Protein AF-A0A7G2IW07-F1 (afdb_monomer_lite)

Radius of gyration: 17.68 Å; chains: 1; bounding box: 44×26×47 Å

pLDDT: mean 79.49, std 9.07, range [47.44, 90.25]

Structure (mmCIF, N/CA/C/O backbone):
data_AF-A0A7G2IW07-F1
#
_entry.id   AF-A0A7G2IW07-F1
#
loop_
_atom_site.group_PDB
_atom_site.id
_atom_site.type_symbol
_atom_site.label_atom_id
_atom_site.label_alt_id
_atom_site.label_comp_id
_atom_site.label_asym_id
_atom_site.label_entity_id
_atom_site.label_seq_id
_atom_site.pdbx_PDB_ins_code
_atom_site.Cartn_x
_atom_site.Cartn_y
_atom_site.Cartn_z
_atom_site.occupancy
_atom_site.B_iso_or_equiv
_atom_site.auth_seq_id
_atom_site.auth_comp_id
_atom_site.auth_asym_id
_atom_site.auth_atom_id
_atom_site.pdbx_PDB_model_num
ATOM 1 N N . MET A 1 1 ? -0.616 13.616 18.331 1.00 50.53 1 MET A N 1
ATOM 2 C CA . MET A 1 1 ? -1.736 12.971 17.606 1.00 50.53 1 MET A CA 1
ATOM 3 C C . MET A 1 1 ? -2.615 12.127 18.525 1.00 50.53 1 MET A C 1
ATOM 5 O O . MET A 1 1 ? -3.778 12.464 18.665 1.00 50.53 1 MET A O 1
ATOM 9 N N . ALA A 1 2 ? -2.093 11.077 19.178 1.00 47.44 2 ALA A N 1
ATOM 10 C CA . ALA A 1 2 ? -2.867 10.282 20.150 1.00 47.44 2 ALA A CA 1
ATOM 11 C C . ALA A 1 2 ? -3.097 11.026 21.479 1.00 47.44 2 ALA A C 1
ATOM 13 O O . ALA A 1 2 ? -4.192 11.020 22.020 1.00 47.44 2 ALA A O 1
ATOM 14 N N . GLU A 1 3 ? -2.068 11.725 21.967 1.00 53.00 3 GLU A N 1
ATOM 15 C CA . GLU A 1 3 ? -2.125 12.497 23.220 1.00 53.00 3 GLU A CA 1
ATOM 16 C C . GLU A 1 3 ? -2.849 13.845 23.079 1.00 53.00 3 GLU A C 1
ATOM 18 O O . GLU A 1 3 ? -3.199 14.465 24.072 1.00 53.00 3 GLU A O 1
ATOM 23 N N . GLU A 1 4 ? -3.126 14.283 21.847 1.00 59.88 4 GLU A N 1
ATOM 24 C CA . GLU A 1 4 ? -3.875 15.519 21.568 1.00 59.88 4 GLU A CA 1
ATOM 25 C C . GLU A 1 4 ? -5.396 15.285 21.517 1.00 59.88 4 GLU A C 1
ATOM 27 O O . GLU A 1 4 ? -6.150 16.226 21.292 1.00 59.88 4 GLU A O 1
ATOM 32 N N . GLY A 1 5 ? -5.863 14.039 21.685 1.00 63.94 5 GLY A N 1
ATOM 33 C CA . GLY A 1 5 ? -7.290 13.687 21.649 1.00 63.94 5 GLY A CA 1
ATOM 34 C C . GLY A 1 5 ? -7.960 13.820 20.274 1.00 63.94 5 GLY A C 1
ATOM 35 O O . GLY A 1 5 ? -9.175 13.692 20.176 1.00 63.94 5 GLY A O 1
ATOM 36 N N . ILE A 1 6 ? -7.187 14.071 19.211 1.00 67.19 6 ILE A N 1
ATOM 37 C CA . ILE A 1 6 ? -7.698 14.335 17.852 1.00 67.19 6 ILE A CA 1
ATOM 38 C C . ILE A 1 6 ? -8.188 13.048 17.169 1.00 67.19 6 ILE A C 1
ATOM 40 O O . ILE A 1 6 ? -9.035 13.103 16.282 1.00 67.19 6 ILE A O 1
ATOM 44 N N . ILE A 1 7 ? -7.632 11.893 17.549 1.00 71.50 7 ILE A N 1
ATOM 45 C CA . ILE A 1 7 ? -7.835 10.612 16.867 1.00 71.50 7 ILE A CA 1
ATOM 46 C C . ILE A 1 7 ? -8.068 9.526 17.921 1.00 71.50 7 ILE A C 1
ATOM 48 O O . ILE A 1 7 ? -7.305 9.430 18.886 1.00 71.50 7 ILE A O 1
ATOM 52 N N . THR A 1 8 ? -9.093 8.695 17.733 1.00 79.31 8 THR A N 1
ATOM 53 C CA . THR A 1 8 ? -9.355 7.541 18.609 1.00 79.31 8 THR A CA 1
ATOM 54 C C . THR A 1 8 ? -8.247 6.481 18.492 1.00 79.31 8 THR A C 1
ATOM 56 O O . THR A 1 8 ? -7.534 6.399 17.489 1.00 79.31 8 THR A O 1
ATOM 59 N N . GLU A 1 9 ? -8.089 5.625 19.508 1.00 75.88 9 GLU A N 1
ATOM 60 C CA . GLU A 1 9 ? -7.104 4.524 19.494 1.00 75.88 9 GLU A CA 1
ATOM 61 C C . GLU A 1 9 ? -7.260 3.614 18.258 1.00 75.88 9 GLU A C 1
ATOM 63 O O . GLU A 1 9 ? -6.270 3.218 17.638 1.00 75.88 9 GLU A O 1
ATOM 68 N N . GLN A 1 10 ? -8.500 3.351 17.834 1.00 73.31 10 GLN A N 1
ATOM 69 C CA . GLN A 1 10 ? -8.795 2.571 16.628 1.00 73.31 10 GLN A CA 1
ATOM 70 C C . GLN A 1 10 ? -8.368 3.282 15.348 1.00 73.31 10 GLN A C 1
ATOM 72 O O . GLN A 1 10 ? -7.698 2.680 14.510 1.00 73.31 10 GLN A O 1
ATOM 77 N N . GLU A 1 11 ? -8.706 4.558 15.182 1.00 75.06 11 GLU A N 1
ATOM 78 C CA . GLU A 1 11 ? -8.292 5.327 14.005 1.00 75.06 11 GLU A CA 1
ATOM 79 C C . GLU A 1 11 ? -6.766 5.446 13.921 1.00 75.06 11 GLU A C 1
ATOM 81 O O . GLU A 1 11 ? -6.195 5.345 12.831 1.00 75.06 11 GLU A O 1
ATOM 86 N N . ARG A 1 12 ? -6.081 5.553 15.068 1.00 79.62 12 ARG A N 1
ATOM 87 C CA . ARG A 1 12 ? -4.616 5.503 15.136 1.00 79.62 12 ARG A CA 1
ATOM 88 C C . ARG A 1 12 ? -4.076 4.159 14.653 1.00 79.62 12 ARG A C 1
ATOM 90 O O . ARG A 1 12 ? -3.137 4.139 13.855 1.00 79.62 12 ARG A O 1
ATOM 97 N N . ALA A 1 13 ? -4.669 3.051 15.094 1.00 78.06 13 ALA A N 1
ATOM 98 C CA . ALA A 1 13 ? -4.282 1.712 14.656 1.00 78.06 13 ALA A CA 1
ATOM 99 C C . ALA A 1 13 ? -4.516 1.510 13.147 1.00 78.06 13 ALA A C 1
ATOM 101 O O . ALA A 1 13 ? -3.637 0.983 12.457 1.00 78.06 13 ALA A O 1
ATOM 102 N N . ILE A 1 14 ? -5.645 1.996 12.615 1.00 77.81 14 ILE A N 1
ATOM 103 C CA . ILE A 1 14 ? -5.953 1.992 11.174 1.00 77.81 14 ILE A CA 1
ATOM 104 C C . ILE A 1 14 ? -4.885 2.775 10.402 1.00 77.81 14 ILE A C 1
ATOM 106 O O . ILE A 1 14 ? -4.351 2.282 9.405 1.00 77.81 14 ILE A O 1
ATOM 110 N N . PHE A 1 15 ? -4.548 3.981 10.865 1.00 78.94 15 PHE A N 1
ATOM 111 C CA . PHE A 1 15 ? -3.595 4.858 10.187 1.00 78.94 15 PHE A CA 1
ATOM 112 C C . PHE A 1 15 ? -2.171 4.288 10.209 1.00 78.94 15 PHE A C 1
ATOM 114 O O . PHE A 1 15 ? -1.495 4.251 9.178 1.00 78.94 15 PHE A O 1
ATOM 121 N N . ALA A 1 16 ? -1.731 3.775 11.361 1.00 80.62 16 ALA A N 1
ATOM 122 C CA . ALA A 1 16 ? -0.429 3.132 11.506 1.00 80.62 16 ALA A CA 1
ATOM 123 C C . ALA A 1 16 ? -0.313 1.898 10.600 1.00 80.62 16 ALA A C 1
ATOM 125 O O . ALA A 1 16 ? 0.657 1.757 9.856 1.00 80.62 16 ALA A O 1
ATOM 126 N N . CYS A 1 17 ? -1.330 1.038 10.584 1.00 75.94 17 CYS A N 1
ATOM 127 C CA . CYS A 1 17 ? -1.328 -0.146 9.731 1.00 75.94 17 CYS A CA 1
ATOM 128 C C . CYS A 1 17 ? -1.393 0.195 8.234 1.00 75.94 17 CYS A C 1
ATOM 130 O O . CYS A 1 17 ? -0.735 -0.465 7.427 1.00 75.94 17 CYS A O 1
ATOM 132 N N . TRP A 1 18 ? -2.128 1.241 7.839 1.00 77.25 18 TRP A N 1
ATOM 133 C CA . TRP A 1 18 ? -2.140 1.718 6.452 1.00 77.25 18 TRP A CA 1
ATOM 134 C C . TRP A 1 18 ? -0.748 2.144 5.977 1.00 77.25 18 TRP A C 1
ATOM 136 O O . TRP A 1 18 ? -0.346 1.798 4.858 1.00 77.25 18 TRP A O 1
ATOM 146 N N . GLN A 1 19 ? 0.001 2.846 6.829 1.00 78.75 19 GLN A N 1
ATOM 147 C CA . GLN A 1 19 ? 1.376 3.248 6.538 1.00 78.75 19 GLN A CA 1
ATOM 148 C C . GLN A 1 19 ? 2.318 2.040 6.493 1.00 78.75 19 GLN A C 1
ATOM 150 O O . GLN A 1 19 ? 3.094 1.906 5.544 1.00 78.75 19 GLN A O 1
ATOM 155 N N . THR A 1 20 ? 2.192 1.107 7.437 1.00 76.88 20 THR A N 1
ATOM 156 C CA . THR A 1 20 ? 3.020 -0.108 7.485 1.00 76.88 20 THR A CA 1
ATOM 157 C C . THR A 1 20 ? 2.797 -1.031 6.282 1.00 76.88 20 THR A C 1
ATOM 159 O O . THR A 1 20 ? 3.766 -1.549 5.730 1.00 76.88 20 THR A O 1
ATOM 162 N N . SER A 1 21 ? 1.551 -1.197 5.820 1.00 75.06 21 SER A N 1
ATOM 163 C CA . SER A 1 21 ? 1.204 -2.147 4.743 1.00 75.06 21 SER A CA 1
ATOM 164 C C . SER A 1 21 ? 1.896 -1.870 3.400 1.00 75.06 21 SER A C 1
ATOM 166 O O . SER A 1 21 ? 2.172 -2.799 2.646 1.00 75.06 21 SER A O 1
ATOM 168 N N . GLY A 1 22 ? 2.188 -0.601 3.094 1.00 72.56 22 GLY A N 1
ATOM 169 C CA . GLY A 1 22 ? 2.782 -0.196 1.816 1.00 72.56 22 GLY A CA 1
ATOM 170 C C . GLY A 1 22 ? 4.249 0.220 1.908 1.00 72.56 22 GLY A C 1
ATOM 171 O O . GLY A 1 22 ? 5.012 -0.053 0.980 1.00 72.56 22 GLY A O 1
ATOM 172 N N . SER A 1 23 ? 4.664 0.854 3.013 1.00 81.88 23 SER A N 1
ATOM 173 C CA . SER A 1 23 ? 6.006 1.448 3.121 1.00 81.88 23 SER A CA 1
ATOM 174 C C . SER A 1 23 ? 7.125 0.423 2.985 1.00 81.88 23 SER A C 1
ATOM 176 O O . SER A 1 23 ? 8.099 0.691 2.285 1.00 81.88 23 SER A O 1
ATOM 178 N N . ALA A 1 24 ? 6.990 -0.760 3.592 1.00 83.19 24 ALA A N 1
ATOM 179 C CA . ALA A 1 24 ? 8.027 -1.790 3.527 1.00 83.19 24 ALA A CA 1
ATOM 180 C C . ALA A 1 24 ? 8.221 -2.331 2.098 1.00 83.19 24 ALA A C 1
ATOM 182 O O . ALA A 1 24 ? 9.353 -2.444 1.634 1.00 83.19 24 ALA A O 1
ATOM 183 N N . CYS A 1 25 ? 7.127 -2.598 1.375 1.00 82.88 25 CYS A N 1
ATOM 184 C CA . CYS A 1 25 ? 7.184 -3.124 0.008 1.00 82.88 25 CYS A CA 1
ATOM 185 C C . CYS A 1 25 ? 7.771 -2.104 -0.976 1.00 82.88 25 CYS A C 1
ATOM 187 O O . CYS A 1 25 ? 8.632 -2.452 -1.781 1.00 82.88 25 CYS A O 1
ATOM 189 N N . ILE A 1 26 ? 7.348 -0.838 -0.884 1.00 87.44 26 ILE A N 1
ATOM 190 C CA . ILE A 1 26 ? 7.870 0.244 -1.734 1.00 87.44 26 ILE A CA 1
ATOM 191 C C . ILE A 1 26 ? 9.356 0.490 -1.437 1.00 87.44 26 ILE A C 1
ATOM 193 O O . ILE A 1 26 ? 10.158 0.607 -2.362 1.00 87.44 26 ILE A O 1
ATOM 197 N N . THR A 1 27 ? 9.740 0.517 -0.157 1.00 87.81 27 THR A N 1
ATOM 198 C CA . THR A 1 27 ? 11.141 0.716 0.251 1.00 87.81 27 THR A CA 1
ATOM 199 C C . THR A 1 27 ? 12.030 -0.418 -0.245 1.00 87.81 27 THR A C 1
ATOM 201 O O . THR A 1 27 ? 13.099 -0.158 -0.789 1.00 87.81 27 THR A O 1
ATOM 204 N N . ASN A 1 28 ? 11.585 -1.670 -0.117 1.00 86.12 28 ASN A N 1
ATOM 205 C CA . ASN A 1 28 ? 12.337 -2.827 -0.600 1.00 86.12 28 ASN A CA 1
ATOM 206 C C . ASN A 1 28 ? 12.470 -2.801 -2.136 1.00 86.12 28 ASN A C 1
ATOM 208 O O . ASN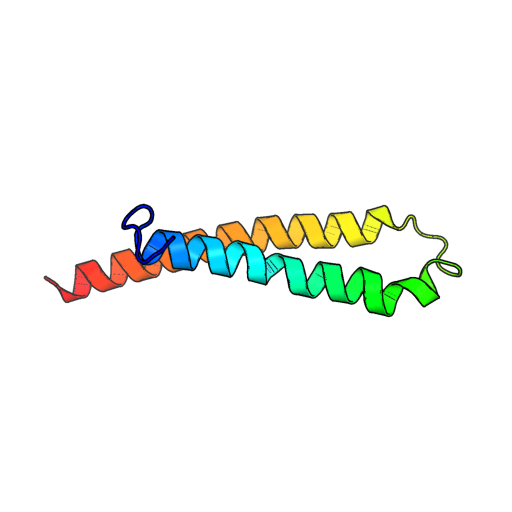 A 1 28 ? 13.564 -2.990 -2.666 1.00 86.12 28 ASN A O 1
ATOM 212 N N . TYR A 1 29 ? 11.397 -2.433 -2.847 1.00 88.00 29 TYR A N 1
ATOM 213 C CA . TYR A 1 29 ? 11.418 -2.281 -4.302 1.00 88.00 29 TYR A CA 1
ATOM 214 C C . TYR A 1 29 ? 12.451 -1.253 -4.780 1.00 88.00 29 TYR A C 1
ATOM 216 O O . TYR A 1 29 ? 13.254 -1.562 -5.657 1.00 88.00 29 TYR A O 1
ATOM 224 N N . PHE A 1 30 ? 12.480 -0.053 -4.195 1.00 87.94 30 PHE A N 1
ATOM 225 C CA . PHE A 1 30 ? 13.445 0.974 -4.601 1.00 87.94 30 PHE A CA 1
ATOM 226 C C . PHE A 1 30 ? 14.857 0.733 -4.064 1.00 87.94 30 PHE A C 1
ATOM 228 O O . PHE A 1 30 ? 15.816 1.085 -4.739 1.00 87.94 30 PHE A O 1
ATOM 235 N N . SER A 1 31 ? 15.012 0.130 -2.886 1.00 87.19 31 SER A N 1
ATOM 236 C CA . SER A 1 31 ? 16.333 -0.130 -2.306 1.00 87.19 31 SER A CA 1
ATOM 237 C C . SER A 1 31 ? 17.047 -1.291 -3.003 1.00 87.19 31 SER A C 1
ATOM 239 O O . SER A 1 31 ? 18.195 -1.138 -3.415 1.00 87.19 31 SER A O 1
ATOM 241 N N . SER A 1 32 ? 16.375 -2.433 -3.182 1.00 83.56 32 SER A N 1
ATOM 242 C CA . SER A 1 32 ? 16.970 -3.629 -3.794 1.00 83.56 32 SER A CA 1
ATOM 243 C C . SER A 1 32 ? 16.821 -3.654 -5.316 1.00 83.56 32 SER A C 1
ATOM 245 O O . SER A 1 32 ? 17.710 -4.133 -6.017 1.00 83.56 32 SER A O 1
ATOM 247 N N . GLY A 1 33 ? 15.721 -3.111 -5.847 1.00 78.62 33 GLY A N 1
ATOM 248 C CA . GLY A 1 33 ? 15.453 -3.071 -7.285 1.00 78.62 33 GLY A CA 1
ATOM 249 C C . GLY A 1 33 ? 16.261 -2.022 -8.046 1.00 78.62 33 GLY A C 1
ATOM 250 O O . GLY A 1 33 ? 16.420 -2.172 -9.254 1.00 78.62 33 GLY A O 1
ATOM 251 N N . ALA A 1 34 ? 16.840 -1.018 -7.373 1.00 81.12 34 ALA A N 1
ATOM 252 C CA . ALA A 1 34 ? 17.615 0.047 -8.022 1.00 81.12 34 ALA A CA 1
ATOM 253 C C . ALA A 1 34 ? 18.740 -0.476 -8.929 1.00 81.12 34 ALA A C 1
ATOM 255 O O . ALA A 1 34 ? 18.931 0.041 -10.028 1.00 81.12 34 ALA A O 1
ATOM 256 N N . ALA A 1 35 ? 19.445 -1.530 -8.508 1.00 81.19 35 ALA A N 1
ATOM 257 C CA . ALA A 1 35 ? 20.493 -2.157 -9.314 1.00 81.19 35 ALA A CA 1
ATOM 258 C C . ALA A 1 35 ? 19.936 -2.934 -10.522 1.00 81.19 35 ALA A C 1
ATOM 260 O O . ALA A 1 35 ? 20.624 -3.104 -11.523 1.00 81.19 35 ALA A O 1
ATOM 261 N N . LEU A 1 36 ? 18.689 -3.401 -10.430 1.00 80.38 36 LEU A N 1
ATOM 262 C CA . LEU A 1 36 ? 18.019 -4.189 -11.460 1.00 80.38 36 LEU A CA 1
ATOM 263 C C . LEU A 1 36 ? 17.295 -3.306 -12.493 1.00 80.38 36 LEU A C 1
ATOM 265 O O . LEU A 1 36 ? 17.031 -3.755 -13.607 1.00 80.38 36 LEU A O 1
ATOM 269 N N . PHE A 1 37 ? 16.995 -2.045 -12.161 1.00 79.88 37 PHE A N 1
ATOM 270 C CA . PHE A 1 37 ? 16.287 -1.118 -13.055 1.00 79.88 37 PHE A CA 1
ATOM 271 C C . PHE A 1 37 ? 17.044 -0.816 -14.351 1.00 79.88 37 PHE A C 1
ATOM 273 O O . PHE A 1 37 ? 16.419 -0.450 -15.339 1.00 79.88 37 PHE A O 1
ATOM 280 N N . THR A 1 38 ? 18.366 -0.988 -14.373 1.00 76.88 38 THR A N 1
ATOM 281 C CA . THR A 1 38 ? 19.198 -0.769 -15.568 1.00 76.88 38 THR A CA 1
ATOM 282 C C . THR A 1 38 ? 19.211 -1.960 -16.529 1.00 76.88 38 THR A C 1
ATOM 284 O O . THR A 1 38 ? 19.566 -1.793 -17.692 1.00 76.88 38 THR A O 1
ATOM 287 N N . VAL A 1 39 ? 18.823 -3.151 -16.062 1.00 81.56 39 VAL A N 1
ATOM 288 C CA . VAL A 1 39 ? 18.849 -4.413 -16.830 1.00 81.56 39 VAL A CA 1
ATOM 289 C C . VAL A 1 39 ? 17.457 -4.960 -17.139 1.00 81.56 39 VAL A C 1
ATOM 291 O O . VAL A 1 39 ? 17.295 -5.750 -18.067 1.00 81.56 39 VAL A O 1
ATOM 294 N N . VAL A 1 40 ? 16.436 -4.544 -16.393 1.00 81.75 40 VAL A N 1
ATOM 295 C CA . VAL A 1 40 ? 15.048 -4.943 -16.630 1.00 81.75 40 VAL A CA 1
ATOM 296 C C . VAL A 1 40 ? 14.458 -4.163 -17.809 1.00 81.75 40 VAL A C 1
ATOM 298 O O . VAL A 1 40 ? 14.412 -2.939 -17.812 1.00 81.75 40 VAL A O 1
ATOM 301 N N . THR A 1 41 ? 13.946 -4.890 -18.804 1.00 83.06 41 THR A N 1
ATOM 302 C CA . THR A 1 41 ? 13.243 -4.339 -19.980 1.00 83.06 41 THR A CA 1
ATOM 303 C C . THR A 1 41 ? 11.813 -3.889 -19.682 1.00 83.06 41 THR A C 1
ATOM 305 O O . THR A 1 41 ? 11.189 -3.205 -20.491 1.00 83.06 41 THR A O 1
ATOM 308 N N . VAL A 1 42 ? 11.273 -4.282 -18.528 1.00 84.31 42 VAL A N 1
ATOM 309 C CA . VAL A 1 42 ? 9.901 -3.983 -18.116 1.00 84.31 42 VAL A CA 1
ATOM 310 C C . VAL A 1 42 ? 9.849 -2.594 -17.464 1.00 84.31 42 VAL A C 1
ATOM 312 O O . VAL A 1 42 ? 10.694 -2.290 -16.624 1.00 84.31 42 VAL A O 1
ATOM 315 N N . PRO A 1 43 ? 8.859 -1.739 -17.772 1.00 86.50 43 PRO A N 1
ATOM 316 C CA . PRO A 1 43 ? 8.767 -0.421 -17.153 1.00 86.50 43 PRO A CA 1
ATOM 317 C C . PRO A 1 43 ? 8.688 -0.510 -15.623 1.00 86.50 43 PRO A C 1
ATOM 319 O O . PRO A 1 43 ? 7.841 -1.237 -15.102 1.00 86.50 43 PRO A O 1
ATOM 322 N N . VAL A 1 44 ? 9.501 0.286 -14.914 1.00 85.75 44 VAL A N 1
ATOM 323 C CA . VAL A 1 44 ? 9.558 0.400 -13.433 1.00 85.75 44 VAL A CA 1
ATOM 324 C C . VAL A 1 44 ? 8.167 0.608 -12.812 1.00 85.75 44 VAL A C 1
ATOM 326 O O . VAL A 1 44 ? 7.859 0.109 -11.733 1.00 85.75 44 VAL A O 1
ATOM 329 N N . ILE A 1 45 ? 7.274 1.288 -13.532 1.00 88.06 45 ILE A N 1
ATOM 330 C CA . ILE A 1 45 ? 5.897 1.529 -13.091 1.00 88.06 45 ILE A CA 1
ATOM 331 C C . ILE A 1 45 ? 5.058 0.247 -12.961 1.00 88.06 45 ILE A C 1
ATOM 333 O O . ILE A 1 45 ? 4.108 0.226 -12.188 1.00 88.06 45 ILE A O 1
ATOM 337 N N . THR A 1 46 ? 5.406 -0.831 -13.669 1.00 89.25 46 THR A N 1
ATOM 338 C CA . THR A 1 46 ? 4.634 -2.086 -13.693 1.00 89.25 46 THR A CA 1
ATOM 339 C C . THR A 1 46 ? 4.623 -2.783 -12.325 1.00 89.25 46 THR A C 1
ATOM 341 O O . THR A 1 46 ? 3.547 -2.941 -11.749 1.00 89.25 46 THR A O 1
ATOM 344 N N . PRO A 1 47 ? 5.773 -3.162 -11.735 1.00 86.50 47 PRO A N 1
ATOM 345 C CA . PRO A 1 47 ? 5.803 -3.707 -10.377 1.00 86.50 47 PRO A CA 1
ATOM 346 C C . PRO A 1 47 ? 5.368 -2.679 -9.321 1.00 86.50 47 PRO A C 1
ATOM 348 O O . PRO A 1 47 ? 4.738 -3.062 -8.338 1.00 86.50 47 PRO A O 1
ATOM 351 N N . LEU A 1 48 ? 5.612 -1.379 -9.532 1.00 88.19 48 LEU A N 1
ATOM 352 C CA . LEU A 1 48 ? 5.103 -0.335 -8.638 1.00 88.19 48 LEU A CA 1
ATOM 353 C C . LEU A 1 48 ? 3.565 -0.334 -8.588 1.00 88.19 48 LEU A C 1
ATOM 355 O O . LEU 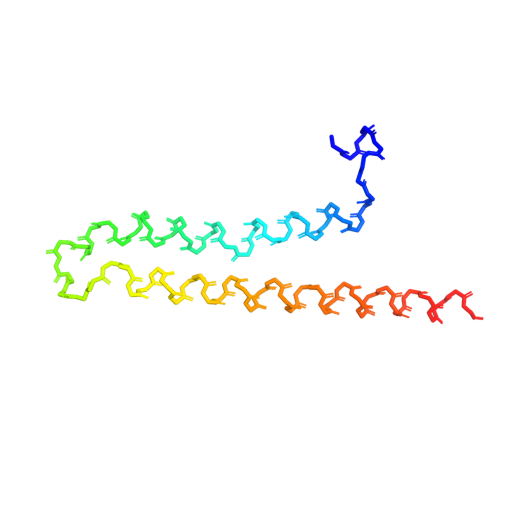A 1 48 ? 2.983 -0.260 -7.507 1.00 88.19 48 LEU A O 1
ATOM 359 N N . ALA A 1 49 ? 2.900 -0.472 -9.737 1.00 90.25 49 ALA A N 1
ATOM 360 C CA . ALA A 1 49 ? 1.448 -0.577 -9.822 1.00 90.25 49 ALA A CA 1
ATOM 361 C C . ALA A 1 49 ? 0.932 -1.823 -9.091 1.00 90.25 49 ALA A C 1
ATOM 363 O O . ALA A 1 49 ? -0.052 -1.731 -8.3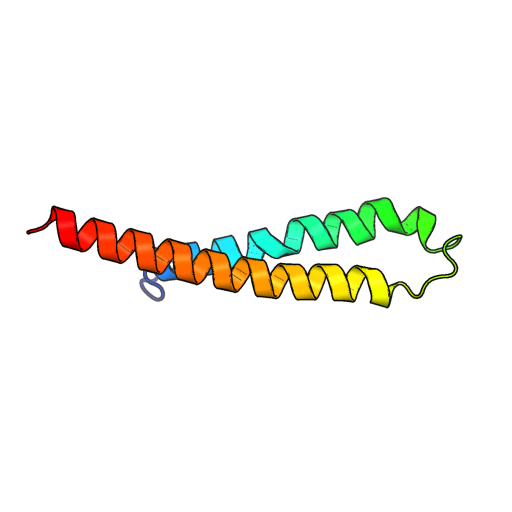61 1.00 90.25 49 ALA A O 1
ATOM 364 N N . VAL A 1 50 ? 1.628 -2.960 -9.204 1.00 89.81 50 VAL A N 1
ATOM 365 C CA . VAL A 1 50 ? 1.304 -4.173 -8.434 1.00 89.81 50 VAL A CA 1
ATOM 366 C C . VAL A 1 50 ? 1.394 -3.897 -6.930 1.00 89.81 50 VAL A C 1
ATOM 368 O O . VAL A 1 50 ? 0.449 -4.195 -6.202 1.00 89.81 50 VAL A O 1
ATOM 371 N N . ILE A 1 51 ? 2.469 -3.254 -6.460 1.00 89.31 51 ILE A N 1
ATOM 372 C CA . ILE A 1 51 ? 2.629 -2.880 -5.043 1.00 89.31 51 ILE A CA 1
ATOM 373 C C . ILE A 1 51 ? 1.497 -1.946 -4.584 1.00 89.31 51 ILE A C 1
ATOM 375 O O . ILE A 1 51 ? 0.962 -2.122 -3.490 1.00 89.31 51 ILE A O 1
ATOM 379 N N . LEU A 1 52 ? 1.085 -0.983 -5.415 1.00 87.94 52 LEU A N 1
ATOM 380 C CA . LEU A 1 52 ? -0.029 -0.080 -5.105 1.00 87.94 52 LEU A CA 1
ATOM 381 C C . LEU A 1 52 ? -1.375 -0.813 -5.046 1.00 87.94 52 LEU A C 1
ATOM 383 O O . LEU A 1 52 ? -2.157 -0.561 -4.130 1.00 87.94 52 LEU A O 1
ATOM 387 N N . VAL A 1 53 ? -1.638 -1.753 -5.957 1.00 89.88 53 VAL A N 1
ATOM 388 C CA . VAL A 1 53 ? -2.841 -2.601 -5.905 1.00 89.88 53 VAL A CA 1
ATOM 389 C C . VAL A 1 53 ? -2.861 -3.410 -4.611 1.00 89.88 53 VAL A C 1
ATOM 391 O O . VAL A 1 53 ? -3.855 -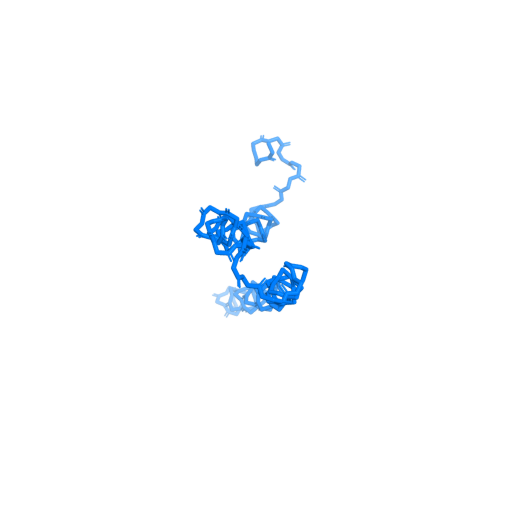3.380 -3.882 1.00 89.88 53 VAL A O 1
ATOM 394 N N . PHE A 1 54 ? -1.750 -4.064 -4.266 1.00 86.19 54 PHE A N 1
ATOM 395 C CA . PHE A 1 54 ? -1.636 -4.796 -3.005 1.00 86.19 54 PHE A CA 1
ATOM 396 C C . PHE A 1 54 ? -1.783 -3.887 -1.784 1.00 86.19 54 PHE A C 1
ATOM 398 O O . PHE A 1 54 ? -2.398 -4.300 -0.803 1.00 86.19 54 PHE A O 1
ATOM 405 N N . LYS A 1 55 ? -1.313 -2.636 -1.848 1.00 85.00 55 LYS A N 1
ATOM 406 C CA . LYS A 1 55 ? -1.561 -1.643 -0.798 1.00 85.00 55 LYS A CA 1
ATOM 407 C C . LYS A 1 55 ? -3.063 -1.415 -0.611 1.00 85.00 55 LYS A C 1
ATOM 409 O O . LYS A 1 55 ? -3.536 -1.515 0.518 1.00 85.00 55 LYS A O 1
ATOM 414 N N . PHE A 1 56 ? -3.826 -1.174 -1.681 1.00 85.06 56 PHE A N 1
ATOM 415 C CA . PHE A 1 56 ? -5.287 -1.006 -1.594 1.00 85.06 56 PHE A CA 1
ATOM 416 C C . PHE A 1 56 ? -5.994 -2.243 -1.026 1.00 85.06 56 PHE A C 1
ATOM 418 O O . PHE A 1 56 ? -6.870 -2.112 -0.169 1.00 85.06 56 PHE A O 1
ATOM 425 N N . VAL A 1 57 ? -5.590 -3.441 -1.454 1.00 87.38 57 VAL A N 1
ATOM 426 C CA . VAL A 1 57 ? -6.128 -4.701 -0.918 1.00 87.38 57 VAL A CA 1
ATOM 427 C C . VAL A 1 57 ? -5.808 -4.837 0.574 1.00 87.38 57 VAL A C 1
ATOM 429 O O . VAL A 1 57 ? -6.705 -5.112 1.369 1.00 87.38 57 VAL A O 1
ATOM 432 N N . GLY A 1 58 ? -4.565 -4.560 0.972 1.00 81.94 58 GLY A N 1
ATOM 433 C CA . GLY A 1 58 ? -4.117 -4.584 2.365 1.00 81.94 58 GLY A CA 1
ATOM 434 C C . GLY A 1 58 ? -4.888 -3.612 3.264 1.00 81.94 58 GLY A C 1
ATOM 435 O O . GLY A 1 58 ? -5.292 -4.001 4.358 1.00 81.94 58 GLY A O 1
ATOM 436 N N . ALA A 1 59 ? -5.181 -2.388 2.795 1.00 81.69 59 ALA A N 1
ATOM 437 C CA . ALA A 1 59 ? -6.064 -1.457 3.520 1.00 81.69 59 ALA A CA 1
ATOM 438 C C . ALA A 1 59 ? -7.425 -2.060 3.808 1.00 81.69 59 ALA A C 1
ATOM 440 O O . ALA A 1 59 ? -7.936 -1.955 4.921 1.00 81.69 59 ALA A O 1
ATOM 441 N N . ASN A 1 60 ? -8.048 -2.592 2.757 1.00 85.31 60 ASN A N 1
ATOM 442 C CA . ASN A 1 60 ? -9.431 -3.022 2.823 1.00 85.31 60 ASN A CA 1
ATOM 443 C C . ASN A 1 60 ? -9.554 -4.257 3.716 1.00 85.31 60 ASN A C 1
ATOM 445 O O . ASN A 1 60 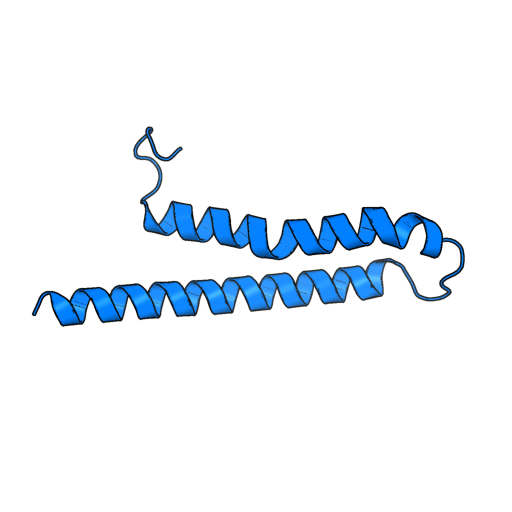? -10.468 -4.315 4.534 1.00 85.31 60 ASN A O 1
ATOM 449 N N . LEU A 1 61 ? -8.588 -5.180 3.649 1.00 83.88 61 LEU A N 1
ATOM 450 C CA . LEU A 1 61 ? -8.491 -6.305 4.581 1.00 83.88 61 LEU A CA 1
ATOM 451 C C . LEU A 1 61 ? -8.338 -5.838 6.029 1.00 83.88 61 LEU A C 1
ATOM 453 O O . LEU A 1 61 ? -9.011 -6.358 6.913 1.00 83.88 61 LEU A O 1
ATOM 457 N N . LEU A 1 62 ? -7.505 -4.828 6.279 1.00 79.62 62 LEU A N 1
ATOM 458 C CA . LEU A 1 62 ? -7.314 -4.305 7.626 1.00 79.62 62 LEU A CA 1
ATOM 459 C C . LEU A 1 62 ? -8.564 -3.584 8.163 1.00 79.62 62 LEU A C 1
ATOM 461 O O . LEU A 1 62 ? -8.916 -3.756 9.328 1.00 79.62 62 LEU A O 1
ATOM 465 N N . ARG A 1 63 ? -9.277 -2.826 7.318 1.00 79.75 63 ARG A N 1
ATOM 466 C CA . ARG A 1 63 ? -10.577 -2.233 7.681 1.00 79.75 63 ARG A CA 1
ATOM 467 C C . ARG A 1 63 ? -11.591 -3.307 8.064 1.00 79.75 63 ARG A C 1
ATOM 469 O O . ARG A 1 63 ? -12.269 -3.160 9.075 1.00 79.75 63 ARG A O 1
ATOM 476 N N . LEU A 1 64 ? -11.662 -4.393 7.291 1.00 83.81 64 LEU A N 1
ATOM 477 C CA . LEU A 1 64 ? -12.529 -5.531 7.601 1.00 83.81 64 LEU A CA 1
ATOM 478 C C . LEU A 1 64 ? -12.116 -6.227 8.903 1.00 83.81 64 LEU A C 1
ATOM 480 O O . LEU A 1 64 ? -12.979 -6.557 9.712 1.00 83.81 64 LEU A O 1
ATOM 484 N N . TRP A 1 65 ? -10.814 -6.406 9.134 1.00 82.12 65 TRP A N 1
ATOM 485 C CA . TRP A 1 65 ? -10.292 -7.013 10.358 1.00 82.12 65 TRP A CA 1
ATOM 486 C C . TRP A 1 65 ? -10.647 -6.196 11.603 1.00 82.12 65 TRP A C 1
ATOM 488 O O . TRP A 1 65 ? -11.102 -6.750 12.601 1.00 82.12 65 TRP A O 1
ATOM 498 N N . ILE A 1 66 ? -10.485 -4.874 11.541 1.00 79.31 66 ILE A N 1
ATOM 499 C CA . ILE A 1 66 ? -10.799 -3.978 12.660 1.00 79.31 66 ILE A CA 1
ATOM 500 C C . ILE A 1 66 ? -12.311 -3.936 12.908 1.00 79.31 66 ILE A C 1
ATOM 502 O O . ILE A 1 66 ? -12.730 -4.058 14.057 1.00 79.31 66 ILE A O 1
ATOM 506 N N . ALA A 1 67 ? -13.128 -3.895 11.850 1.00 82.19 67 ALA A N 1
ATOM 507 C CA . ALA A 1 67 ? -14.582 -4.011 11.972 1.00 82.19 67 ALA A CA 1
ATOM 508 C C . ALA A 1 67 ? -15.015 -5.354 12.596 1.00 82.19 67 ALA A C 1
ATOM 510 O O . ALA A 1 67 ? -15.924 -5.403 13.424 1.00 82.19 67 ALA A O 1
ATOM 511 N N . GLN A 1 68 ? -14.350 -6.460 12.245 1.00 84.19 68 GLN A N 1
ATOM 512 C CA . GLN A 1 68 ? -14.601 -7.760 12.874 1.00 84.19 68 GLN A CA 1
ATOM 513 C C . GLN A 1 68 ? -14.178 -7.793 14.344 1.00 84.19 68 GLN A C 1
ATOM 515 O O . GLN A 1 68 ? -14.895 -8.375 15.159 1.00 84.19 68 GLN A O 1
ATOM 520 N N . LEU A 1 69 ? -13.037 -7.196 14.689 1.00 84.31 69 LEU A N 1
ATOM 521 C CA . LEU A 1 69 ? -12.547 -7.137 16.065 1.00 84.31 69 LEU A CA 1
ATOM 522 C C . LEU A 1 69 ? -13.495 -6.331 16.962 1.00 84.31 69 LEU A C 1
ATOM 524 O O . LEU A 1 69 ? -13.795 -6.751 18.076 1.00 84.31 69 LEU A O 1
ATOM 528 N N . GLU A 1 70 ? -14.009 -5.215 16.456 1.00 82.25 70 GLU A N 1
ATOM 529 C CA . GLU A 1 70 ? -14.976 -4.384 17.170 1.00 82.25 70 GLU A CA 1
ATOM 530 C C . GLU A 1 70 ? -16.305 -5.113 17.396 1.00 82.25 70 GLU A C 1
ATOM 532 O O . GLU A 1 70 ? -16.786 -5.177 18.527 1.00 82.25 70 GLU A O 1
ATOM 537 N N . ASN A 1 71 ? -16.831 -5.786 16.366 1.00 82.62 71 ASN A N 1
ATOM 538 C CA . ASN A 1 71 ? -18.018 -6.634 16.510 1.00 82.62 71 ASN A CA 1
ATOM 539 C C . ASN A 1 71 ? -17.814 -7.764 17.532 1.00 82.62 71 ASN A C 1
ATOM 541 O O . ASN A 1 71 ? -18.738 -8.096 18.269 1.00 82.62 71 ASN A O 1
ATOM 545 N N . ARG A 1 72 ? -16.616 -8.360 17.604 1.00 82.56 72 ARG A N 1
ATOM 546 C CA . ARG A 1 72 ? -16.286 -9.381 18.616 1.00 82.56 72 ARG A CA 1
ATOM 547 C C . ARG A 1 72 ? -16.274 -8.798 20.027 1.00 82.56 72 ARG A C 1
ATOM 549 O O . ARG A 1 72 ? -16.763 -9.459 20.936 1.00 82.56 72 ARG A O 1
ATOM 556 N N . ARG A 1 73 ? -15.740 -7.584 20.203 1.00 81.38 73 ARG A N 1
ATOM 557 C CA . ARG A 1 73 ? -15.688 -6.914 21.510 1.00 81.38 73 ARG A CA 1
ATOM 558 C C . ARG A 1 73 ? -17.092 -6.623 22.038 1.00 81.38 73 ARG A C 1
ATOM 560 O O . ARG A 1 73 ? -17.383 -6.958 23.177 1.00 81.38 73 ARG A O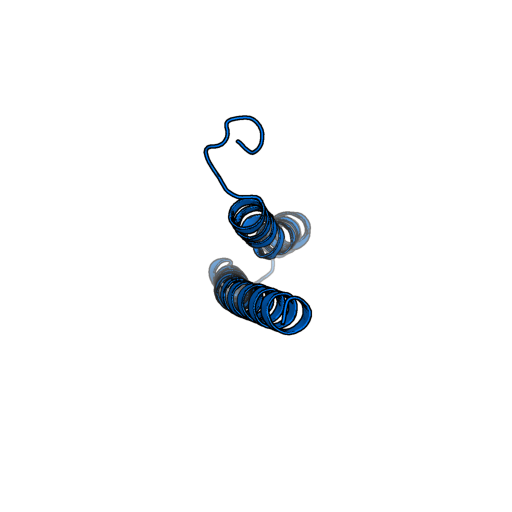 1
ATOM 567 N N . LEU A 1 74 ? -17.978 -6.111 21.182 1.00 77.44 74 LEU A N 1
ATOM 568 C CA . LEU A 1 74 ? -19.376 -5.835 21.537 1.00 77.44 74 LEU A CA 1
ATOM 569 C C . LEU A 1 74 ? -20.148 -7.096 21.958 1.00 77.44 74 LEU A C 1
ATOM 571 O O . LEU A 1 74 ? -21.021 -7.020 22.811 1.00 77.44 74 LEU A O 1
ATOM 575 N N . GLN A 1 75 ? -19.823 -8.261 21.390 1.00 72.44 75 GLN A N 1
ATOM 576 C CA . GLN A 1 75 ? -20.436 -9.540 21.778 1.00 72.44 75 GLN A CA 1
ATOM 577 C C . GLN A 1 75 ? -19.937 -10.075 23.129 1.00 72.44 75 GLN A C 1
ATOM 579 O O . GLN A 1 75 ? -20.595 -10.931 23.704 1.00 72.44 75 GLN A O 1
ATOM 584 N N . GLN A 1 76 ? -18.779 -9.624 23.625 1.00 69.38 76 GLN A N 1
ATOM 585 C CA . GLN A 1 76 ? -18.260 -10.014 24.944 1.00 69.38 76 GLN A CA 1
ATOM 586 C C . GLN A 1 76 ? -18.787 -9.128 26.083 1.00 69.38 76 GLN A C 1
ATOM 588 O O . GLN A 1 76 ? -18.648 -9.501 27.244 1.00 69.38 76 GLN A O 1
ATOM 593 N N . GLU A 1 77 ? -19.349 -7.961 25.761 1.00 62.28 77 GLU A N 1
ATOM 594 C CA . GLU A 1 77 ? -19.908 -7.006 26.729 1.00 62.28 77 GLU A CA 1
ATOM 595 C C . GLU A 1 77 ? -21.421 -7.213 26.985 1.00 62.28 77 GLU A C 1
ATOM 597 O O . GLU A 1 77 ? -21.998 -6.486 27.794 1.00 62.28 77 GLU A O 1
ATOM 602 N N . VAL A 1 78 ? -22.051 -8.200 26.328 1.00 53.50 78 VAL A N 1
ATOM 603 C CA . VAL A 1 78 ? -23.457 -8.635 26.508 1.00 53.50 78 VAL A CA 1
ATOM 604 C C . VAL A 1 78 ? -23.503 -9.952 27.274 1.00 53.50 78 VAL A C 1
ATOM 606 O O . VAL A 1 78 ? -24.364 -10.069 28.174 1.00 53.50 78 VAL A O 1
#

Sequence (78 aa):
MAEEGIITEQERAIFACWQTSGSACITNYFSSGAALFTVVTVPVITPLAVILVFKFVGANLLRLWIAQLENRRLQQEV

Foldseek 3Di:
DDVVVPADPLRVVLVVQLCVLQVVVVCCCCVVCVVVCVVDPDDSVPVVVVSVVSSVVSSVVVVVVSVVVVVVVVVVVD

Organism: Citrobacter freundii (NCBI:txid546)

Secondary structure (DSSP, 8-state):
-TTTTSS-HHHHHHHHHHHHHHHHHHHHHHHHHTTTTTT--S-THHHHHHHHHHHHHHHHHHHHHHHHHHHHHHHH--